Protein AF-A0AAN1HT93-F1 (afdb_monomer_lite)

Sequence (66 aa):
MIVWVLKQVVAAAEREYYDPANIQRALAELESRLDQGVIDEKEFERQEDALLDRLEEARQWANGTL

Structure (mmCIF, N/CA/C/O backbone):
data_AF-A0AAN1HT93-F1
#
_entry.id   AF-A0AAN1HT93-F1
#
loop_
_atom_site.group_PDB
_atom_site.id
_atom_site.type_symbol
_atom_site.label_atom_id
_atom_site.label_alt_id
_atom_site.label_comp_id
_atom_site.label_asym_id
_atom_site.label_entity_id
_atom_site.label_seq_id
_atom_site.pdbx_PDB_ins_code
_atom_site.Cartn_x
_atom_site.Cartn_y
_atom_site.Cartn_z
_atom_site.occupancy
_atom_site.B_iso_or_equiv
_atom_site.auth_seq_id
_atom_site.auth_comp_id
_atom_site.auth_asym_id
_atom_site.auth_atom_id
_atom_site.pdbx_PDB_model_num
ATOM 1 N N . MET A 1 1 ? -5.858 13.619 4.433 1.00 53.06 1 MET A N 1
ATOM 2 C CA . MET A 1 1 ? -5.322 14.508 3.371 1.00 53.06 1 MET A CA 1
ATOM 3 C C . MET A 1 1 ? -3.881 14.097 3.032 1.00 53.06 1 MET A C 1
ATOM 5 O O . MET A 1 1 ? -2.968 14.878 3.239 1.00 53.06 1 MET A O 1
ATOM 9 N N . ILE A 1 2 ? -3.667 12.850 2.580 1.00 54.16 2 ILE A N 1
ATOM 10 C CA . ILE A 1 2 ? -2.337 12.289 2.216 1.00 54.16 2 ILE A CA 1
ATOM 11 C C . ILE A 1 2 ? -2.469 11.264 1.054 1.00 54.16 2 ILE A C 1
ATOM 13 O O . ILE A 1 2 ? -1.566 11.130 0.238 1.00 54.16 2 ILE A O 1
ATOM 17 N N . VAL A 1 3 ? -3.655 10.659 0.878 1.00 53.66 3 VAL A N 1
ATOM 18 C CA . VAL A 1 3 ? -3.994 9.613 -0.121 1.00 53.66 3 VAL A CA 1
ATOM 19 C C . VAL A 1 3 ? -3.735 9.986 -1.601 1.00 53.66 3 VAL A C 1
ATOM 21 O O . VAL A 1 3 ? -3.573 9.113 -2.446 1.00 53.66 3 VAL A O 1
ATOM 24 N N . TRP A 1 4 ? -3.615 11.272 -1.963 1.00 55.06 4 TRP A N 1
ATOM 25 C CA . TRP A 1 4 ? -3.258 11.652 -3.346 1.00 55.06 4 TRP A CA 1
ATOM 26 C C . TRP A 1 4 ? -1.746 11.621 -3.628 1.00 55.06 4 TRP A C 1
ATOM 28 O O . TRP A 1 4 ? -1.338 11.544 -4.785 1.00 55.06 4 TRP A O 1
ATOM 38 N N . VAL A 1 5 ? -0.901 11.645 -2.594 1.00 55.59 5 VAL A N 1
ATOM 39 C CA . VAL A 1 5 ? 0.559 11.696 -2.777 1.00 55.59 5 VAL A CA 1
ATOM 40 C C . VAL A 1 5 ? 1.115 10.329 -3.188 1.00 55.59 5 VAL A C 1
ATOM 42 O O . VAL A 1 5 ? 2.003 10.270 -4.035 1.00 55.59 5 VAL A O 1
ATOM 45 N N . LEU A 1 6 ? 0.522 9.225 -2.717 1.00 51.31 6 LEU A N 1
ATOM 46 C CA . LEU A 1 6 ? 0.916 7.867 -3.123 1.00 51.31 6 LEU A CA 1
ATOM 47 C C . LEU A 1 6 ? 0.655 7.599 -4.616 1.00 51.31 6 LEU A C 1
ATOM 49 O O . LEU A 1 6 ? 1.469 6.957 -5.280 1.00 51.31 6 LEU A O 1
ATOM 53 N N . LYS A 1 7 ? -0.391 8.206 -5.203 1.00 50.38 7 LYS A N 1
ATOM 54 C CA . LYS A 1 7 ? -0.602 8.194 -6.666 1.00 50.38 7 LYS A CA 1
ATOM 55 C C . LYS A 1 7 ? 0.522 8.890 -7.437 1.00 50.38 7 LYS A C 1
ATOM 57 O O . LYS A 1 7 ? 0.787 8.522 -8.578 1.00 50.38 7 LYS A O 1
ATOM 62 N N . GLN A 1 8 ? 1.175 9.889 -6.843 1.00 52.00 8 GLN A N 1
ATOM 63 C CA . GLN A 1 8 ? 2.272 10.613 -7.486 1.00 52.00 8 GLN A CA 1
ATOM 64 C C . GLN A 1 8 ? 3.608 9.869 -7.403 1.00 52.00 8 GLN A C 1
ATOM 66 O O . GLN A 1 8 ? 4.388 9.949 -8.348 1.00 52.00 8 GLN A O 1
ATOM 71 N N . VAL A 1 9 ? 3.850 9.090 -6.346 1.00 52.19 9 VAL A N 1
ATOM 72 C CA . VAL A 1 9 ? 5.098 8.317 -6.213 1.00 52.19 9 VAL A CA 1
ATOM 73 C C . VAL A 1 9 ? 5.130 7.127 -7.185 1.00 52.19 9 VAL A C 1
ATOM 75 O O . VAL A 1 9 ? 6.161 6.875 -7.803 1.00 52.19 9 VAL A O 1
ATOM 78 N N . VAL A 1 10 ? 3.987 6.480 -7.451 1.00 50.12 10 VAL A N 1
ATOM 79 C CA . VAL A 1 10 ? 3.880 5.406 -8.467 1.00 50.12 10 VAL A CA 1
ATOM 80 C C . VAL A 1 10 ? 4.000 5.943 -9.902 1.00 50.12 10 VAL A C 1
ATOM 82 O O . VAL A 1 10 ? 4.439 5.230 -10.799 1.00 50.12 10 VAL A O 1
ATOM 85 N N . ALA A 1 11 ? 3.669 7.216 -10.140 1.00 50.16 11 ALA A N 1
ATOM 86 C CA . ALA A 1 11 ? 3.799 7.835 -11.461 1.00 50.16 11 ALA A CA 1
ATOM 87 C C . ALA A 1 11 ? 5.253 8.191 -11.837 1.00 50.16 11 ALA A C 1
ATOM 89 O O . ALA A 1 11 ? 5.526 8.449 -13.010 1.00 50.16 11 ALA A O 1
ATOM 90 N N . ALA A 1 12 ? 6.177 8.215 -10.868 1.00 46.78 12 ALA A N 1
ATOM 91 C CA . ALA A 1 12 ? 7.562 8.638 -11.077 1.00 46.78 12 ALA A CA 1
ATOM 92 C C . ALA A 1 12 ? 8.548 7.479 -11.326 1.00 46.78 12 ALA A C 1
ATOM 94 O O . ALA A 1 12 ? 9.690 7.732 -11.709 1.00 46.78 12 ALA A O 1
ATOM 95 N N . ALA A 1 13 ? 8.130 6.220 -11.156 1.00 46.59 13 ALA A N 1
ATOM 96 C CA . ALA A 1 13 ? 8.989 5.058 -11.373 1.00 46.59 13 ALA A CA 1
ATOM 97 C C . ALA A 1 13 ? 8.697 4.380 -12.726 1.00 46.59 13 ALA A C 1
ATOM 99 O O . ALA A 1 13 ? 7.797 3.562 -12.858 1.00 46.59 13 ALA A O 1
ATOM 100 N N . GLU A 1 14 ? 9.497 4.771 -13.721 1.00 47.97 14 GLU A N 1
ATOM 101 C CA . GLU A 1 14 ? 9.967 3.974 -14.867 1.00 47.97 14 GLU A CA 1
ATOM 102 C C . GLU A 1 14 ? 8.921 3.254 -15.738 1.00 47.97 14 GLU A C 1
ATOM 104 O O . GLU A 1 14 ? 8.511 2.115 -15.535 1.00 47.97 14 GLU A O 1
ATOM 109 N N . ARG A 1 15 ? 8.616 3.941 -16.837 1.00 51.44 15 ARG A N 1
ATOM 110 C CA . ARG A 1 15 ? 7.752 3.593 -17.970 1.00 51.44 15 ARG A CA 1
ATOM 111 C C . ARG A 1 15 ? 8.096 2.307 -18.743 1.00 51.44 15 ARG A C 1
ATOM 113 O O . ARG A 1 15 ? 7.469 2.079 -19.771 1.00 51.44 15 ARG A O 1
ATOM 120 N N . GLU A 1 16 ? 9.057 1.499 -18.305 1.00 51.25 16 GLU A N 1
ATOM 121 C CA . GLU A 1 16 ? 9.593 0.398 -19.121 1.00 51.25 16 GLU A CA 1
ATOM 122 C C . GLU A 1 16 ? 9.231 -1.005 -18.595 1.00 51.25 16 GLU A C 1
ATOM 124 O O . GLU A 1 16 ? 9.214 -1.935 -19.390 1.00 51.25 16 GLU A O 1
ATOM 129 N N . TYR A 1 17 ? 8.892 -1.199 -17.309 1.00 52.94 17 TYR A N 1
ATOM 130 C CA . TYR A 1 17 ? 8.790 -2.571 -16.762 1.00 52.94 17 TYR A CA 1
ATOM 131 C C . TYR A 1 17 ? 7.725 -2.833 -15.690 1.00 52.94 17 TYR A C 1
ATOM 133 O O . TYR A 1 17 ? 7.793 -3.848 -14.995 1.00 52.94 17 TYR A O 1
ATOM 141 N N . TYR A 1 18 ? 6.711 -1.978 -15.549 1.00 57.56 18 TYR A N 1
ATOM 142 C CA . TYR A 1 18 ? 5.643 -2.253 -14.588 1.00 57.56 18 TYR A CA 1
ATOM 143 C C . TYR A 1 18 ? 4.258 -1.879 -15.107 1.00 57.56 18 TYR A C 1
ATOM 145 O O . TYR A 1 18 ? 4.118 -0.926 -15.868 1.00 57.56 18 TYR A O 1
ATOM 153 N N . ASP A 1 19 ? 3.237 -2.637 -14.690 1.00 66.88 19 ASP A N 1
ATOM 154 C CA . ASP A 1 19 ? 1.826 -2.384 -14.994 1.00 66.88 19 ASP A CA 1
ATOM 155 C C . ASP A 1 19 ? 1.174 -1.650 -13.803 1.00 66.88 19 ASP A C 1
ATOM 157 O O . ASP A 1 19 ? 0.588 -2.281 -12.912 1.00 66.88 19 ASP A O 1
ATOM 161 N N . PRO A 1 20 ? 1.313 -0.311 -13.712 1.00 67.50 20 PRO A N 1
ATOM 162 C CA . PRO A 1 20 ? 0.834 0.486 -12.583 1.00 67.50 20 PRO A CA 1
ATOM 163 C C . PRO A 1 20 ? -0.675 0.354 -12.349 1.00 67.50 20 PRO A C 1
ATOM 165 O O . PRO A 1 20 ? -1.152 0.675 -11.260 1.00 67.50 20 PRO A O 1
ATOM 168 N N . ALA A 1 21 ? -1.435 -0.138 -13.332 1.00 70.88 21 ALA A N 1
ATOM 169 C CA . ALA A 1 21 ? -2.857 -0.410 -13.182 1.00 70.88 21 ALA A CA 1
ATOM 170 C C . ALA A 1 21 ? -3.140 -1.554 -12.188 1.00 70.88 21 ALA A C 1
ATOM 172 O O . ALA A 1 21 ? -4.129 -1.490 -11.455 1.00 70.88 21 ALA A O 1
ATOM 173 N N . ASN A 1 22 ? -2.271 -2.570 -12.112 1.00 74.25 22 ASN A N 1
ATOM 174 C CA . ASN A 1 22 ? -2.456 -3.698 -11.193 1.00 74.25 22 ASN A CA 1
ATOM 175 C C . ASN A 1 22 ? -2.234 -3.295 -9.730 1.00 74.25 22 ASN A C 1
ATOM 177 O O . ASN A 1 22 ? -3.037 -3.661 -8.873 1.00 74.25 22 ASN A O 1
ATOM 181 N N . ILE A 1 23 ? -1.215 -2.477 -9.445 1.00 75.62 23 ILE A N 1
ATOM 182 C CA . ILE A 1 23 ? -0.990 -1.946 -8.087 1.00 75.62 23 ILE A CA 1
ATOM 183 C C . ILE A 1 23 ? -2.136 -1.036 -7.669 1.00 75.62 23 ILE A C 1
ATOM 185 O O . ILE A 1 23 ? -2.653 -1.170 -6.564 1.00 75.62 23 ILE A O 1
ATOM 189 N N . GLN A 1 24 ? -2.566 -0.133 -8.554 1.00 78.00 24 GLN A N 1
ATOM 190 C CA . GLN A 1 24 ? -3.667 0.779 -8.244 1.00 78.00 24 GLN A CA 1
ATOM 191 C C . GLN A 1 24 ? -4.956 0.027 -7.906 1.00 78.00 24 GLN A C 1
ATOM 193 O O . GLN A 1 24 ? -5.670 0.431 -6.993 1.00 78.00 24 GLN A O 1
ATOM 198 N N . ARG A 1 25 ? -5.240 -1.082 -8.601 1.00 82.56 25 ARG A N 1
ATOM 199 C CA . ARG A 1 25 ? -6.374 -1.950 -8.264 1.00 82.56 25 ARG A CA 1
ATOM 200 C C . ARG A 1 25 ? -6.215 -2.622 -6.904 1.00 82.56 25 ARG A C 1
ATOM 202 O O . ARG A 1 25 ? -7.170 -2.614 -6.137 1.00 82.56 25 ARG A O 1
ATOM 209 N N . ALA A 1 26 ? -5.044 -3.184 -6.613 1.00 84.00 26 ALA A N 1
ATOM 210 C CA . ALA A 1 26 ? -4.795 -3.865 -5.344 1.00 84.00 26 ALA A CA 1
ATOM 211 C C . ALA A 1 26 ? -4.900 -2.904 -4.145 1.00 84.00 26 ALA A C 1
ATOM 213 O O . ALA A 1 26 ? -5.547 -3.232 -3.154 1.00 84.00 26 ALA A O 1
ATOM 214 N N . LEU A 1 27 ? -4.348 -1.691 -4.263 1.00 85.62 27 LEU A N 1
ATOM 215 C CA . LEU A 1 27 ? -4.476 -0.653 -3.236 1.00 85.62 27 LEU A CA 1
ATOM 216 C C . LEU A 1 27 ? -5.928 -0.194 -3.059 1.00 85.62 27 LEU A C 1
ATOM 218 O O . LEU A 1 27 ? -6.403 -0.111 -1.932 1.00 85.62 27 LEU A O 1
ATOM 222 N N . ALA A 1 28 ? -6.664 0.030 -4.152 1.00 86.25 28 ALA A N 1
ATOM 223 C CA . ALA A 1 28 ? -8.075 0.415 -4.076 1.00 86.25 28 ALA A CA 1
ATOM 224 C C . ALA A 1 28 ? -8.950 -0.661 -3.402 1.00 86.25 28 ALA A C 1
ATOM 226 O O . ALA A 1 28 ? -9.916 -0.344 -2.710 1.00 86.25 28 ALA A O 1
ATOM 227 N N . GLU A 1 29 ? -8.618 -1.940 -3.585 1.00 88.12 29 GLU A N 1
ATOM 228 C CA . GLU A 1 29 ? -9.303 -3.043 -2.911 1.00 88.12 29 GLU A CA 1
ATOM 229 C C . GLU A 1 29 ? -8.995 -3.075 -1.406 1.00 88.12 29 GLU A C 1
ATOM 231 O O . GLU A 1 29 ? -9.901 -3.282 -0.597 1.00 88.12 29 GLU A O 1
ATOM 236 N N . LEU A 1 30 ? -7.743 -2.818 -1.014 1.00 87.75 30 LEU A N 1
ATOM 237 C CA . LEU A 1 30 ? -7.355 -2.695 0.394 1.00 87.75 30 LEU A CA 1
ATOM 238 C C . LEU A 1 30 ? -8.042 -1.501 1.072 1.00 87.75 30 LEU A C 1
ATOM 240 O O . LEU A 1 30 ? -8.583 -1.666 2.164 1.00 87.75 30 LEU A O 1
ATOM 244 N N . GLU A 1 31 ? -8.109 -0.345 0.407 1.00 85.75 31 GLU A N 1
ATOM 245 C CA . GLU A 1 31 ? -8.835 0.833 0.904 1.00 85.75 31 GLU A CA 1
ATOM 246 C C . GLU A 1 31 ? -10.324 0.524 1.085 1.00 85.75 31 GLU A C 1
ATOM 248 O O . GLU A 1 31 ? -10.890 0.780 2.144 1.00 85.75 31 GLU A O 1
ATOM 253 N N . SER A 1 32 ? -10.955 -0.124 0.100 1.00 88.81 32 SER A N 1
ATOM 254 C CA . SER A 1 32 ? -12.359 -0.526 0.218 1.00 88.81 32 SER A CA 1
ATOM 255 C C . SER A 1 32 ? -12.596 -1.482 1.392 1.00 88.81 32 SER A C 1
ATOM 257 O O . SER A 1 32 ? -13.672 -1.456 1.986 1.00 88.81 32 SER A O 1
ATOM 259 N N . ARG A 1 33 ? -11.637 -2.355 1.718 1.00 88.88 33 ARG A N 1
ATOM 260 C CA . ARG A 1 33 ? -11.736 -3.266 2.869 1.00 88.88 33 ARG A CA 1
ATOM 261 C C . ARG A 1 33 ? -11.564 -2.525 4.194 1.00 88.88 33 ARG A C 1
ATOM 263 O O . ARG A 1 33 ? -12.240 -2.888 5.156 1.00 88.88 33 ARG A O 1
ATOM 270 N N . LEU A 1 34 ? -10.703 -1.509 4.242 1.00 89.06 34 LEU A N 1
ATOM 271 C CA . LEU A 1 34 ? -10.528 -0.637 5.406 1.00 89.06 34 LEU A CA 1
ATOM 272 C C . LEU A 1 34 ? -11.795 0.194 5.658 1.00 89.06 34 LEU A C 1
ATOM 274 O O . LEU A 1 34 ? -12.318 0.192 6.769 1.00 89.06 34 LEU A O 1
ATOM 278 N N . ASP A 1 35 ? -12.355 0.803 4.610 1.00 88.69 35 ASP A N 1
ATOM 279 C CA . ASP A 1 35 ? -13.588 1.601 4.679 1.00 88.69 35 ASP A CA 1
ATOM 280 C C . ASP A 1 35 ? -14.805 0.772 5.112 1.00 88.69 35 ASP A C 1
ATOM 282 O O . ASP A 1 35 ? -15.686 1.252 5.825 1.00 88.69 35 ASP A O 1
ATOM 286 N N . GLN A 1 36 ? -14.857 -0.497 4.702 1.00 92.75 36 GLN A N 1
ATOM 287 C CA . GLN A 1 36 ? -15.890 -1.440 5.137 1.00 92.75 36 GLN A CA 1
ATOM 288 C C . GLN A 1 36 ? -15.649 -1.987 6.555 1.00 92.75 36 GLN A C 1
ATOM 290 O O . GLN A 1 36 ? -16.488 -2.731 7.065 1.00 92.75 36 GLN A O 1
ATOM 295 N N . GLY A 1 37 ? -14.520 -1.656 7.190 1.00 91.19 37 GLY A N 1
ATOM 296 C CA . GLY A 1 37 ? -14.131 -2.172 8.503 1.00 91.19 37 GLY A CA 1
ATOM 297 C C . GLY A 1 37 ? -13.793 -3.667 8.507 1.00 91.19 37 GLY A C 1
ATOM 298 O O . GLY A 1 37 ? -13.829 -4.300 9.560 1.00 91.19 37 GLY A O 1
ATOM 299 N N . VAL A 1 38 ? -13.497 -4.250 7.339 1.00 94.88 38 VAL A N 1
ATOM 300 C CA . VAL A 1 38 ? -13.077 -5.657 7.194 1.00 94.88 38 VAL A CA 1
ATOM 301 C C . VAL A 1 38 ? -11.638 -5.843 7.671 1.00 94.88 38 VAL A C 1
ATOM 303 O O . VAL A 1 38 ? -11.280 -6.914 8.159 1.00 94.88 38 VAL A O 1
ATOM 306 N N . ILE A 1 39 ? -10.817 -4.808 7.515 1.00 92.19 39 ILE A N 1
ATOM 307 C CA . ILE A 1 39 ? -9.452 -4.740 8.029 1.00 92.19 39 ILE A CA 1
ATOM 308 C C . ILE A 1 39 ? -9.290 -3.463 8.847 1.00 92.19 39 ILE A C 1
ATOM 310 O O . ILE A 1 39 ? -9.979 -2.476 8.594 1.00 92.19 39 ILE A O 1
ATOM 314 N N . ASP A 1 40 ? -8.397 -3.495 9.830 1.00 89.94 40 ASP A N 1
ATOM 315 C CA . ASP A 1 40 ? -7.982 -2.293 10.544 1.00 89.94 40 ASP A CA 1
ATOM 316 C C . ASP A 1 40 ? -6.816 -1.599 9.820 1.00 89.94 40 ASP A C 1
ATOM 318 O O . ASP A 1 40 ? -6.240 -2.121 8.862 1.00 89.94 40 ASP A O 1
ATOM 322 N N . GLU A 1 41 ? -6.473 -0.398 10.276 1.00 86.44 41 GLU A N 1
ATOM 323 C CA . GLU A 1 41 ? -5.398 0.415 9.699 1.00 86.44 41 GLU A CA 1
ATOM 324 C C . GLU A 1 41 ? -4.036 -0.300 9.756 1.00 86.44 41 GLU A C 1
ATOM 326 O O . GLU A 1 41 ? -3.253 -0.240 8.816 1.00 86.44 41 GLU A O 1
ATOM 331 N N . LYS A 1 42 ? -3.789 -1.088 10.807 1.00 91.69 42 LYS A N 1
ATOM 332 C CA . LYS A 1 42 ? -2.534 -1.826 11.003 1.00 91.69 42 LYS A CA 1
ATOM 333 C C . LYS A 1 42 ? -2.409 -3.032 10.065 1.00 91.69 42 LYS A C 1
ATOM 335 O O . LYS A 1 42 ? -1.314 -3.479 9.724 1.00 91.69 42 LYS A O 1
ATOM 340 N N . GLU A 1 43 ? -3.539 -3.620 9.701 1.00 90.81 43 GLU A N 1
ATOM 341 C CA . GLU A 1 43 ? -3.677 -4.685 8.715 1.00 90.81 43 GLU A CA 1
ATOM 342 C C . GLU A 1 43 ? -3.589 -4.144 7.287 1.00 90.81 43 GLU A C 1
ATOM 344 O O . GLU A 1 43 ? -3.057 -4.823 6.405 1.00 90.81 43 GLU A O 1
ATOM 349 N N . PHE A 1 44 ? -4.088 -2.928 7.062 1.00 87.19 44 PHE A N 1
ATOM 350 C CA . PHE A 1 44 ? -3.898 -2.195 5.817 1.00 87.19 44 PHE A CA 1
ATOM 351 C C . PHE A 1 44 ? -2.413 -1.891 5.589 1.00 87.19 44 PHE A C 1
ATOM 353 O O . 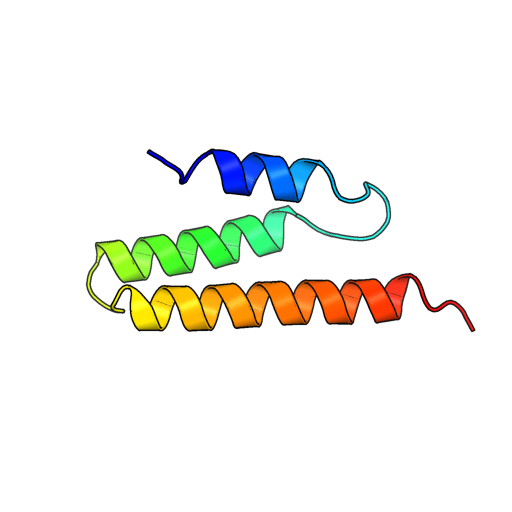PHE A 1 44 ? -1.874 -2.345 4.585 1.00 87.19 44 PHE A O 1
ATOM 360 N N . GLU A 1 45 ? -1.736 -1.257 6.553 1.00 87.50 45 GLU A N 1
ATOM 361 C CA . GLU A 1 45 ? -0.302 -0.924 6.475 1.00 87.50 45 GLU A CA 1
ATOM 362 C C . GLU A 1 45 ? 0.556 -2.156 6.164 1.00 87.50 45 GLU A C 1
ATOM 364 O O . GLU A 1 45 ? 1.393 -2.138 5.268 1.00 87.50 45 GLU A O 1
ATOM 369 N N . ARG A 1 46 ? 0.300 -3.287 6.832 1.00 90.12 46 ARG A N 1
ATOM 370 C CA . ARG A 1 46 ? 1.068 -4.519 6.593 1.00 90.12 46 ARG A CA 1
ATOM 371 C C . ARG A 1 46 ? 0.869 -5.088 5.190 1.00 90.12 46 ARG A C 1
ATOM 373 O O . ARG A 1 46 ? 1.789 -5.679 4.628 1.00 90.12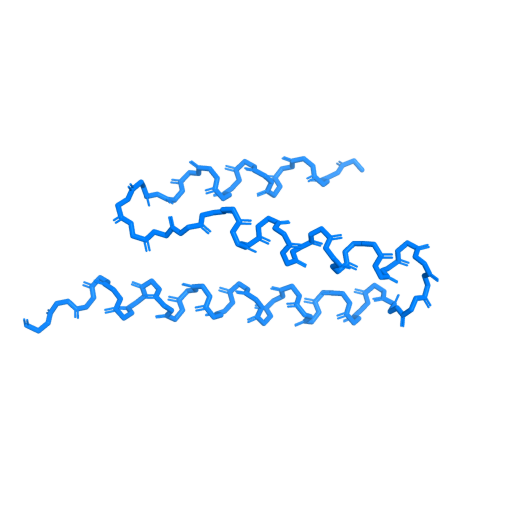 46 ARG A O 1
ATOM 380 N N . GLN A 1 47 ? -0.346 -4.990 4.653 1.00 87.94 47 GLN A N 1
ATOM 381 C CA . GLN A 1 47 ? -0.642 -5.457 3.299 1.00 87.94 47 GLN A CA 1
ATOM 382 C C . GLN A 1 47 ? -0.114 -4.485 2.240 1.00 87.94 47 GLN A C 1
ATOM 384 O O . GLN A 1 47 ? 0.305 -4.940 1.178 1.00 87.94 47 GLN A O 1
ATOM 389 N N . GLU A 1 48 ? -0.108 -3.184 2.532 1.00 86.44 48 GLU A N 1
ATOM 390 C CA . GLU A 1 48 ? 0.502 -2.150 1.698 1.00 86.44 48 GLU A CA 1
ATOM 391 C C . GLU A 1 48 ? 2.021 -2.346 1.609 1.00 86.44 48 GLU A C 1
ATOM 393 O O . GLU A 1 48 ? 2.539 -2.482 0.500 1.00 86.44 48 GLU A O 1
ATOM 398 N N . ASP A 1 49 ? 2.713 -2.494 2.741 1.00 86.06 49 ASP A N 1
ATOM 399 C CA . ASP A 1 49 ? 4.155 -2.769 2.782 1.00 86.06 49 ASP A CA 1
ATOM 400 C C . ASP A 1 49 ? 4.499 -4.050 2.010 1.00 86.06 49 ASP A C 1
ATOM 402 O O . ASP A 1 49 ? 5.353 -4.042 1.128 1.00 86.06 49 ASP A O 1
ATOM 406 N N . ALA A 1 50 ? 3.761 -5.143 2.233 1.00 86.62 50 ALA A N 1
ATOM 407 C CA . ALA A 1 50 ? 3.991 -6.396 1.511 1.00 86.62 50 ALA A CA 1
ATOM 408 C C . ALA A 1 50 ? 3.746 -6.282 -0.009 1.00 86.62 50 ALA A C 1
ATOM 4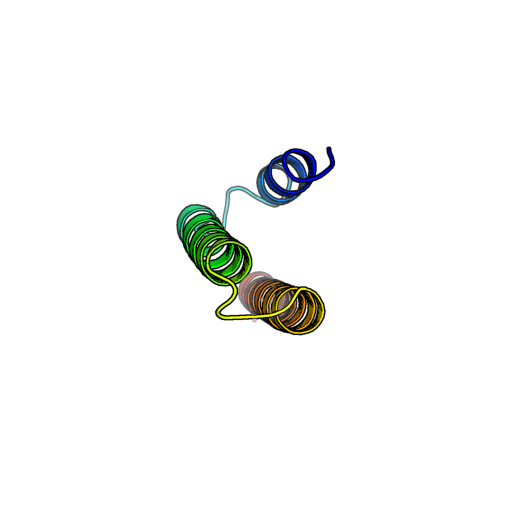10 O O . ALA A 1 50 ? 4.345 -7.020 -0.799 1.00 86.62 50 ALA A O 1
ATOM 411 N N . LEU A 1 51 ? 2.838 -5.399 -0.439 1.00 84.75 51 LEU A N 1
ATOM 412 C CA . LEU A 1 51 ? 2.584 -5.128 -1.854 1.00 84.75 51 LEU A CA 1
ATOM 413 C C . LEU A 1 51 ? 3.734 -4.323 -2.476 1.00 84.75 51 LEU A C 1
ATOM 415 O O . LEU A 1 51 ? 4.131 -4.608 -3.608 1.00 84.75 51 LEU A O 1
ATOM 419 N N . LEU A 1 52 ? 4.269 -3.351 -1.736 1.00 81.62 52 LEU A N 1
ATOM 420 C CA . LEU A 1 52 ? 5.409 -2.534 -2.147 1.00 81.62 52 LEU A CA 1
ATOM 421 C C . LEU A 1 52 ? 6.712 -3.343 -2.178 1.00 81.62 52 LEU A C 1
ATOM 423 O O . LEU A 1 52 ? 7.442 -3.252 -3.164 1.00 81.62 52 LEU A O 1
ATOM 427 N N . ASP A 1 53 ? 6.948 -4.213 -1.195 1.00 84.00 53 ASP A N 1
ATOM 428 C CA . ASP A 1 53 ? 8.104 -5.118 -1.156 1.00 84.00 53 ASP A CA 1
ATOM 429 C C . ASP A 1 53 ? 8.134 -6.044 -2.380 1.00 84.00 53 ASP A C 1
ATOM 431 O O . ASP A 1 53 ? 9.169 -6.220 -3.021 1.00 84.00 53 ASP A O 1
ATOM 435 N N . ARG A 1 54 ? 6.980 -6.605 -2.767 1.00 80.81 54 ARG A N 1
ATOM 436 C CA . ARG A 1 54 ? 6.868 -7.447 -3.974 1.00 80.81 54 ARG A CA 1
ATOM 437 C C . ARG A 1 54 ? 7.131 -6.673 -5.257 1.00 80.81 54 ARG A C 1
ATOM 439 O O . ARG A 1 54 ? 7.699 -7.227 -6.197 1.00 80.81 54 ARG A O 1
ATOM 446 N N . LEU A 1 55 ? 6.691 -5.418 -5.318 1.00 76.50 55 LEU A N 1
ATOM 447 C CA . LEU A 1 55 ? 7.000 -4.527 -6.434 1.00 76.50 55 LEU A CA 1
ATOM 448 C C . LEU A 1 55 ? 8.509 -4.273 -6.502 1.00 76.50 55 LEU A C 1
ATOM 450 O O . LEU A 1 55 ? 9.088 -4.320 -7.587 1.00 76.50 55 LEU A O 1
ATOM 454 N N . GLU A 1 56 ? 9.148 -4.015 -5.364 1.00 75.88 56 GLU A N 1
ATOM 455 C CA . GLU A 1 56 ? 10.584 -3.774 -5.307 1.00 75.88 56 GLU A CA 1
ATOM 456 C C . GLU A 1 56 ? 11.384 -5.025 -5.688 1.00 75.88 56 GLU A C 1
ATOM 458 O O . GLU A 1 56 ? 12.298 -4.933 -6.506 1.00 75.88 56 GLU A O 1
ATOM 463 N N . GLU A 1 57 ? 10.991 -6.205 -5.205 1.00 76.44 57 GLU A N 1
ATOM 464 C CA . GLU A 1 57 ? 11.578 -7.485 -5.607 1.00 76.44 57 GLU A CA 1
ATOM 465 C C . GLU A 1 57 ? 11.417 -7.713 -7.118 1.00 76.44 57 GLU A C 1
ATOM 467 O O . GLU A 1 57 ? 12.397 -7.973 -7.818 1.00 76.44 57 GLU A O 1
ATOM 472 N N . ALA A 1 58 ? 10.209 -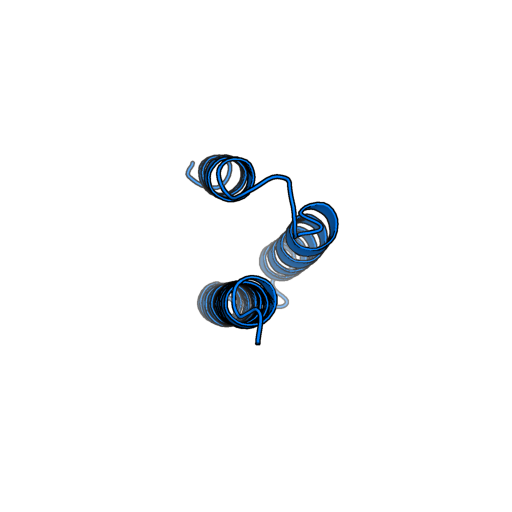7.536 -7.661 1.00 73.50 58 ALA A N 1
ATOM 473 C CA . ALA A 1 58 ? 9.960 -7.665 -9.096 1.00 73.50 58 ALA A CA 1
ATOM 474 C C . ALA A 1 58 ? 10.792 -6.668 -9.924 1.00 73.50 58 ALA A C 1
ATOM 476 O O . ALA A 1 58 ? 11.302 -7.024 -10.988 1.00 73.50 58 ALA A O 1
ATOM 477 N N . ARG A 1 59 ? 10.986 -5.439 -9.424 1.00 68.88 59 ARG A N 1
ATOM 478 C CA . ARG A 1 59 ? 11.859 -4.430 -10.039 1.00 68.88 59 ARG A CA 1
ATOM 479 C C . ARG A 1 59 ? 13.324 -4.860 -10.022 1.00 68.88 59 ARG A C 1
ATOM 481 O O . ARG A 1 59 ? 14.008 -4.703 -11.032 1.00 68.88 59 ARG A O 1
ATOM 488 N N . GLN A 1 60 ? 13.809 -5.388 -8.901 1.00 71.06 60 GLN A N 1
ATOM 489 C CA . GLN A 1 60 ? 15.181 -5.884 -8.774 1.00 71.06 60 GLN A CA 1
ATOM 490 C C . GLN A 1 60 ? 15.439 -7.060 -9.726 1.00 71.06 60 GLN A C 1
ATOM 492 O O . GLN A 1 60 ? 16.484 -7.097 -10.374 1.00 71.06 60 GLN A O 1
ATOM 497 N N . TRP A 1 61 ? 14.468 -7.964 -9.884 1.00 65.69 61 TRP A N 1
ATOM 498 C CA . TRP A 1 61 ? 14.531 -9.056 -10.859 1.00 65.69 61 TRP A CA 1
ATOM 499 C C . TRP A 1 61 ? 14.515 -8.564 -12.314 1.00 65.69 61 TRP A C 1
ATOM 501 O O . TRP A 1 61 ? 15.303 -9.048 -13.120 1.00 65.69 61 TRP A O 1
ATOM 511 N N . ALA A 1 62 ? 13.659 -7.599 -12.663 1.00 63.00 62 ALA A N 1
ATOM 512 C CA . ALA A 1 62 ? 13.546 -7.088 -14.034 1.00 63.00 62 ALA A CA 1
ATOM 513 C C . ALA A 1 62 ? 14.763 -6.254 -14.480 1.00 6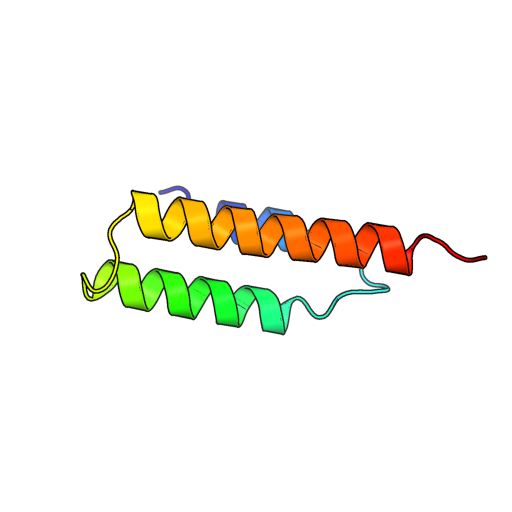3.00 62 ALA A C 1
ATOM 515 O O . ALA A 1 62 ? 15.190 -6.355 -15.629 1.00 63.00 62 ALA A O 1
ATOM 516 N N . ASN A 1 63 ? 15.356 -5.464 -13.576 1.00 65.38 63 ASN A N 1
ATOM 517 C CA . ASN A 1 63 ? 16.581 -4.700 -13.852 1.00 65.38 63 ASN A CA 1
ATOM 518 C C . ASN A 1 63 ? 17.863 -5.554 -13.755 1.00 65.38 63 ASN A C 1
ATOM 520 O O . ASN A 1 63 ? 18.934 -5.107 -14.167 1.00 65.38 63 ASN A O 1
ATOM 524 N N . GLY A 1 64 ? 17.767 -6.781 -13.236 1.00 57.06 64 GLY A N 1
ATOM 525 C CA . GLY A 1 64 ? 18.841 -7.769 -13.186 1.00 57.06 64 GLY A CA 1
ATOM 526 C C . GLY A 1 64 ? 18.920 -8.595 -14.469 1.00 57.06 64 GLY A C 1
ATOM 527 O O . GLY A 1 64 ? 18.570 -9.771 -14.481 1.00 57.06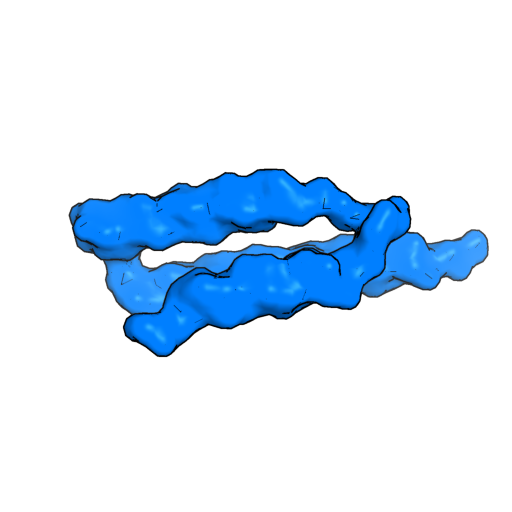 64 GLY A O 1
ATOM 528 N N . THR A 1 65 ? 19.385 -7.986 -15.560 1.00 46.72 65 THR A N 1
ATOM 529 C CA . THR A 1 65 ? 19.811 -8.735 -16.753 1.00 46.72 65 THR A CA 1
ATOM 530 C C . THR A 1 65 ? 21.071 -9.546 -16.406 1.00 46.72 65 THR A C 1
ATOM 532 O O . THR A 1 65 ? 22.090 -8.955 -16.043 1.00 46.72 65 THR A O 1
ATOM 535 N N . LEU A 1 66 ? 20.992 -10.881 -16.486 1.00 47.50 66 LEU A N 1
ATOM 536 C CA . LEU A 1 66 ? 22.157 -11.755 -16.706 1.00 47.50 66 LEU A CA 1
ATOM 537 C C . LEU A 1 66 ? 22.709 -11.547 -18.120 1.00 47.50 66 LEU A C 1
ATOM 539 O O . LEU A 1 66 ? 21.877 -11.425 -19.048 1.00 47.50 66 LEU A O 1
#

Secondary structure (DSSP, 8-state):
--HHHHHHHHTTS-TTS--HHHHHHHHHHHHHHHHTTSS-HHHHHHHHHHHHHHHHHHHHHHH---

Radius of gyration: 13.37 Å; chains: 1; bounding box: 38×26×30 Å

pLDDT: mean 72.45, std 16.01, range [46.59, 94.88]

Foldseek 3Di:
DCVVVVVVVLVPPDPPFDDSVVVVVVLVVLVVCCVVVVDDPVRSVVVNVVSVVVVVVSVVVVVDDD